Protein AF-Q9VI60-F1 (afdb_monomer_lite)

Sequence (95 aa):
MTINKETGTDPDPGYKPTLRSQDKAALKELLHTRLVECGWHKDIKEMIRNIIMERGVDNINRDQLAAQIVPQARALVPEVVKNEMMLRVHAALDK

Radius of gyration: 22.32 Å; chains: 1; bounding box: 26×27×84 Å

Structure (mmCIF, N/CA/C/O backbone):
data_AF-Q9VI60-F1
#
_entry.id   AF-Q9VI60-F1
#
loop_
_atom_site.group_PDB
_atom_site.id
_atom_site.type_symbol
_atom_site.label_atom_id
_atom_site.label_alt_id
_atom_site.label_comp_id
_atom_site.label_asym_id
_atom_site.label_entity_id
_atom_site.label_seq_id
_atom_site.pdbx_PDB_ins_code
_atom_site.Cartn_x
_atom_site.Cartn_y
_atom_site.Cartn_z
_atom_site.occupancy
_atom_site.B_iso_or_equiv
_atom_site.auth_seq_id
_atom_site.auth_comp_id
_atom_site.auth_asym_id
_atom_site.auth_atom_id
_atom_site.pdbx_PDB_model_num
ATOM 1 N N . MET A 1 1 ? -8.507 -14.777 -63.288 1.00 41.81 1 MET A N 1
ATOM 2 C CA . MET A 1 1 ? -7.206 -14.743 -62.590 1.00 41.81 1 MET A CA 1
ATOM 3 C C . MET A 1 1 ? -7.479 -14.516 -61.118 1.00 41.81 1 MET A C 1
ATOM 5 O O . MET A 1 1 ? -8.431 -13.826 -60.784 1.00 41.81 1 MET A O 1
ATOM 9 N N . THR A 1 2 ? -6.739 -15.244 -60.299 1.00 41.50 2 THR A N 1
ATOM 10 C CA . THR A 1 2 ? -7.038 -15.685 -58.935 1.00 41.50 2 THR A CA 1
ATOM 11 C C . THR A 1 2 ? -7.302 -14.559 -57.934 1.00 41.50 2 THR A C 1
ATOM 13 O O . THR A 1 2 ? -6.602 -13.554 -57.902 1.00 41.50 2 THR A O 1
ATOM 16 N N . ILE A 1 3 ? -8.325 -14.782 -57.110 1.00 47.53 3 ILE A N 1
ATOM 17 C CA . ILE A 1 3 ? -8.724 -13.984 -55.951 1.00 47.53 3 ILE A CA 1
ATOM 18 C C . ILE A 1 3 ? -7.747 -14.316 -54.818 1.00 47.53 3 ILE A C 1
ATOM 20 O O . ILE A 1 3 ? -7.763 -15.436 -54.305 1.00 47.53 3 ILE A O 1
ATOM 24 N N . ASN A 1 4 ? -6.890 -13.373 -54.435 1.00 47.28 4 ASN A N 1
ATOM 25 C CA . ASN A 1 4 ? -6.057 -13.524 -53.246 1.00 47.28 4 ASN A CA 1
ATOM 26 C C . ASN A 1 4 ? -6.891 -13.139 -52.023 1.00 47.28 4 ASN A C 1
ATOM 28 O O . ASN A 1 4 ? -7.230 -11.976 -51.818 1.00 47.28 4 ASN A O 1
ATOM 32 N N . LYS A 1 5 ? -7.262 -14.150 -51.236 1.00 48.69 5 LYS A N 1
ATOM 33 C CA . LYS A 1 5 ? -7.895 -14.000 -49.929 1.00 48.69 5 LYS A CA 1
ATOM 34 C C . LYS A 1 5 ? -6.797 -13.712 -48.909 1.00 48.69 5 LYS A C 1
ATOM 36 O O . LYS A 1 5 ? -6.190 -14.637 -48.377 1.00 48.69 5 LYS A O 1
ATOM 41 N N . GLU A 1 6 ? -6.532 -12.435 -48.666 1.00 50.31 6 GLU A N 1
ATOM 42 C CA . GLU A 1 6 ? -5.699 -11.996 -47.549 1.00 50.31 6 GLU A CA 1
ATOM 43 C C . GLU A 1 6 ? -6.495 -12.196 -46.257 1.00 50.31 6 GLU A C 1
ATOM 45 O O . GLU A 1 6 ? -7.383 -11.422 -45.905 1.00 50.31 6 GLU A O 1
ATOM 50 N N . THR A 1 7 ? -6.232 -13.304 -45.568 1.00 47.91 7 THR A N 1
ATOM 51 C CA . THR A 1 7 ? -6.646 -13.4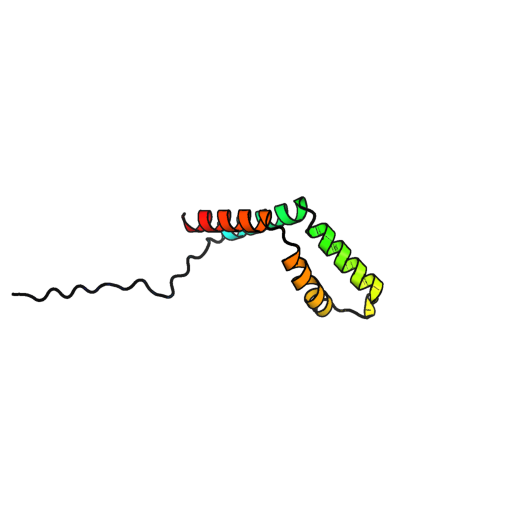80 -44.179 1.00 47.91 7 THR A CA 1
ATOM 52 C C . THR A 1 7 ? -5.773 -12.576 -43.319 1.00 47.91 7 THR A C 1
ATOM 54 O O . THR A 1 7 ? -4.685 -12.970 -42.902 1.00 47.91 7 THR A O 1
ATOM 57 N N . GLY A 1 8 ? -6.240 -11.349 -43.091 1.00 50.38 8 GLY A N 1
ATOM 58 C CA . GLY A 1 8 ? -5.764 -10.522 -41.994 1.00 50.38 8 GLY A CA 1
ATOM 59 C C . GLY A 1 8 ? -6.156 -11.200 -40.688 1.00 50.38 8 GLY A C 1
ATOM 60 O O . GLY A 1 8 ? -7.332 -11.256 -40.342 1.00 50.38 8 GLY A O 1
ATOM 61 N N . THR A 1 9 ? -5.179 -11.783 -40.000 1.00 60.97 9 THR A N 1
ATOM 62 C CA . THR A 1 9 ? -5.321 -12.132 -38.587 1.00 60.97 9 THR A CA 1
ATOM 63 C C . THR A 1 9 ? -5.480 -10.816 -37.837 1.00 60.97 9 THR A C 1
ATOM 65 O O . THR A 1 9 ? -4.495 -10.107 -37.628 1.00 60.97 9 THR A O 1
ATOM 68 N N . ASP A 1 10 ? -6.717 -10.461 -37.491 1.00 59.03 10 ASP A N 1
ATOM 69 C CA . ASP A 1 10 ? -6.976 -9.389 -36.536 1.00 59.03 10 ASP A CA 1
ATOM 70 C C . ASP A 1 10 ? -6.181 -9.677 -35.249 1.00 59.03 10 ASP A C 1
ATOM 72 O O . ASP A 1 10 ? -6.144 -10.829 -34.797 1.00 59.03 10 ASP A O 1
ATOM 76 N N . PRO A 1 11 ? -5.511 -8.674 -34.654 1.00 57.81 11 PRO A N 1
ATOM 77 C CA . PRO A 1 11 ? -4.876 -8.849 -33.359 1.00 57.81 11 PRO A CA 1
ATOM 78 C C . PRO A 1 11 ? -5.948 -9.263 -32.347 1.00 57.81 11 PRO A C 1
ATOM 80 O O . PRO A 1 11 ? -6.967 -8.587 -32.213 1.00 57.81 11 PRO A O 1
ATOM 83 N N . ASP A 1 12 ? -5.718 -10.387 -31.661 1.00 62.28 12 ASP A N 1
ATOM 84 C CA . ASP A 1 12 ? -6.621 -10.911 -30.637 1.00 62.28 12 ASP A CA 1
ATOM 85 C C . ASP A 1 12 ? -6.991 -9.789 -29.646 1.00 62.28 12 ASP A C 1
ATOM 87 O O . ASP A 1 12 ? -6.105 -9.279 -28.946 1.00 62.28 12 ASP A O 1
ATOM 91 N N . PRO A 1 13 ? -8.274 -9.384 -29.557 1.00 62.06 13 PRO A N 1
ATOM 92 C CA . PRO A 1 13 ? -8.704 -8.274 -28.706 1.00 62.06 13 PRO A CA 1
ATOM 93 C C . PRO A 1 13 ? -8.509 -8.553 -27.202 1.00 62.06 13 PRO A C 1
ATOM 95 O O . PRO A 1 13 ? -8.766 -7.677 -26.375 1.00 62.06 13 PRO A O 1
ATOM 98 N N . GLY A 1 14 ? -8.055 -9.759 -26.835 1.00 65.94 14 GLY A N 1
ATOM 99 C CA . GLY A 1 14 ? -7.778 -10.196 -25.471 1.00 65.94 14 GLY A CA 1
ATOM 100 C C . GLY A 1 14 ? -6.308 -10.168 -25.040 1.00 65.94 14 GLY A C 1
ATOM 101 O O . GLY A 1 14 ? -6.047 -10.415 -23.857 1.00 65.94 14 GLY A O 1
ATOM 102 N N . TYR A 1 15 ? -5.342 -9.864 -25.921 1.00 67.56 15 TYR A N 1
ATOM 103 C CA . TYR A 1 15 ? -3.929 -9.916 -25.533 1.00 67.56 15 TYR A CA 1
ATOM 104 C C . TYR A 1 15 ? -3.574 -8.785 -24.561 1.00 67.56 15 TYR A C 1
ATOM 106 O O . TYR A 1 15 ? -3.350 -7.634 -24.939 1.00 67.56 15 TYR A O 1
ATOM 114 N N . LYS A 1 16 ? -3.502 -9.130 -23.272 1.00 73.31 16 LYS A N 1
ATOM 115 C CA . LYS A 1 16 ? -3.040 -8.238 -22.211 1.00 73.31 16 LYS A CA 1
ATOM 116 C C . LYS A 1 16 ? -1.599 -8.604 -21.853 1.00 73.31 16 LYS A C 1
ATOM 118 O O . LYS A 1 16 ? -1.397 -9.667 -21.262 1.00 73.31 16 LYS A O 1
ATOM 123 N N . PRO A 1 17 ? -0.608 -7.746 -22.155 1.00 75.44 17 PRO A N 1
ATOM 124 C CA . PRO A 1 17 ? 0.780 -7.986 -21.788 1.00 75.44 17 PRO A CA 1
ATOM 125 C C . PRO A 1 17 ? 0.898 -8.311 -20.295 1.00 75.44 17 PRO A C 1
ATOM 127 O O . PRO A 1 17 ? 0.468 -7.537 -19.433 1.00 75.44 17 PRO A O 1
ATOM 130 N N . THR A 1 18 ? 1.445 -9.483 -19.976 1.00 85.00 18 THR A N 1
ATOM 131 C CA . THR A 1 18 ? 1.639 -9.919 -18.592 1.00 85.00 18 THR A CA 1
ATOM 132 C C . THR A 1 18 ? 3.087 -9.737 -18.182 1.00 85.00 18 THR A C 1
ATOM 134 O O . THR A 1 18 ? 3.991 -10.241 -18.840 1.00 85.00 18 THR A O 1
ATOM 137 N N . LEU A 1 19 ? 3.312 -9.100 -17.035 1.00 88.94 19 LEU A N 1
ATOM 138 C CA . LEU A 1 19 ? 4.643 -9.024 -16.437 1.00 88.94 19 LEU A CA 1
ATOM 139 C C . LEU A 1 19 ? 5.176 -10.428 -16.104 1.00 88.94 19 LEU A C 1
ATOM 141 O O . LEU A 1 19 ? 4.448 -11.253 -15.531 1.00 88.94 19 LEU A O 1
ATOM 145 N N . ARG A 1 20 ? 6.464 -10.667 -16.375 1.00 90.25 20 ARG A N 1
ATOM 146 C CA . ARG A 1 20 ? 7.183 -11.851 -15.882 1.00 90.25 20 ARG A CA 1
ATOM 147 C C . ARG A 1 20 ? 7.193 -11.856 -14.353 1.00 90.25 20 ARG A C 1
ATOM 149 O O . ARG A 1 20 ? 7.219 -10.803 -13.715 1.00 90.25 20 ARG A O 1
ATOM 156 N N . SER A 1 21 ? 7.216 -13.041 -13.746 1.00 90.06 21 SER A N 1
ATOM 157 C CA . SER A 1 21 ? 7.189 -13.187 -12.282 1.00 90.06 21 SER A CA 1
ATOM 158 C C . SER A 1 21 ? 8.331 -12.443 -11.581 1.00 90.06 21 SER A C 1
ATOM 160 O O . SER A 1 21 ? 8.104 -11.824 -10.543 1.00 90.06 21 SER A O 1
ATOM 162 N N . GLN A 1 22 ? 9.532 -12.439 -12.170 1.00 91.69 22 GLN A N 1
ATOM 163 C CA . GLN A 1 22 ? 10.686 -11.715 -11.628 1.00 91.69 22 GLN A CA 1
ATOM 164 C C . GLN A 1 22 ? 10.471 -10.195 -11.638 1.00 91.69 22 GLN A C 1
ATOM 166 O O . GLN A 1 22 ? 10.747 -9.534 -10.639 1.00 91.69 22 GLN A O 1
ATOM 171 N N . ASP A 1 23 ? 9.925 -9.644 -12.726 1.00 94.12 23 ASP A N 1
ATOM 172 C CA . ASP A 1 23 ? 9.636 -8.210 -12.819 1.00 94.12 23 ASP A CA 1
ATOM 173 C C . ASP A 1 23 ? 8.541 -7.805 -11.821 1.00 94.12 23 ASP A C 1
ATOM 175 O O . ASP A 1 23 ? 8.666 -6.786 -11.148 1.00 94.12 23 ASP A O 1
ATOM 179 N N . LYS A 1 24 ? 7.504 -8.639 -11.640 1.00 94.44 24 LYS A N 1
ATOM 180 C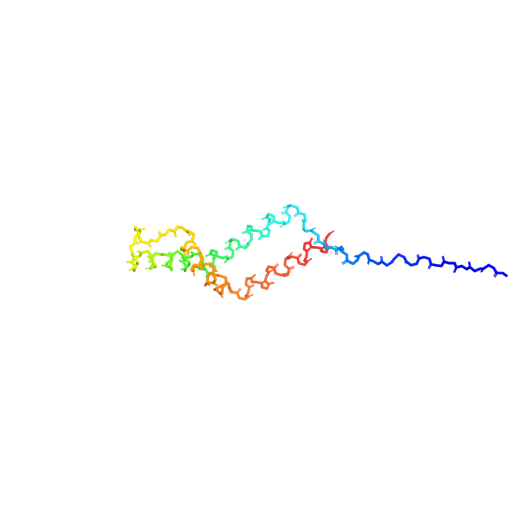 CA . LYS A 1 24 ? 6.468 -8.409 -10.615 1.00 94.44 24 LYS A CA 1
ATOM 181 C C . LYS A 1 24 ? 7.058 -8.342 -9.205 1.00 94.44 24 LYS A C 1
ATOM 183 O O . LYS A 1 24 ? 6.671 -7.465 -8.434 1.00 94.44 24 LYS A O 1
ATOM 188 N N . ALA A 1 25 ? 7.970 -9.254 -8.864 1.00 95.94 25 ALA A N 1
ATOM 189 C CA . ALA A 1 25 ? 8.624 -9.266 -7.558 1.00 95.94 25 ALA A CA 1
ATOM 190 C C . ALA A 1 25 ? 9.478 -8.005 -7.354 1.00 95.94 25 ALA A C 1
ATOM 192 O O . ALA A 1 25 ? 9.311 -7.314 -6.352 1.00 95.94 25 ALA A O 1
ATOM 193 N N . ALA A 1 26 ? 10.308 -7.647 -8.338 1.00 96.12 26 ALA A N 1
ATOM 194 C CA . ALA A 1 26 ? 11.140 -6.446 -8.279 1.00 96.12 26 ALA A CA 1
ATOM 195 C C . ALA A 1 26 ? 10.311 -5.154 -8.153 1.00 96.12 26 ALA A C 1
ATOM 197 O O . ALA A 1 26 ? 10.653 -4.274 -7.366 1.00 96.12 26 ALA A O 1
ATOM 198 N N . LEU A 1 27 ? 9.194 -5.049 -8.882 1.00 97.31 27 LEU A N 1
ATOM 199 C CA . LEU A 1 27 ? 8.276 -3.909 -8.789 1.00 97.31 27 LEU A CA 1
ATOM 200 C C . LEU A 1 27 ? 7.611 -3.814 -7.411 1.00 97.31 27 LEU A C 1
ATOM 202 O O . LEU A 1 27 ? 7.461 -2.716 -6.878 1.00 97.31 27 LEU A O 1
ATOM 206 N N . LYS A 1 28 ? 7.228 -4.951 -6.818 1.00 97.38 28 LYS A N 1
ATOM 207 C CA . LYS A 1 28 ? 6.629 -4.983 -5.478 1.00 97.38 28 LYS A CA 1
ATOM 208 C C . LYS A 1 28 ? 7.619 -4.523 -4.407 1.00 97.38 28 LYS A C 1
ATOM 210 O O . LYS A 1 28 ? 7.242 -3.712 -3.564 1.00 97.38 28 LYS A O 1
ATOM 215 N N . GLU A 1 29 ? 8.861 -4.998 -4.468 1.00 98.12 29 GLU A N 1
ATOM 216 C CA . GLU A 1 29 ? 9.924 -4.565 -3.553 1.00 98.12 29 GLU A CA 1
ATOM 217 C C . GLU A 1 29 ? 10.216 -3.071 -3.716 1.00 98.12 29 GLU A C 1
ATOM 219 O O . GLU A 1 29 ? 10.233 -2.338 -2.730 1.00 98.12 29 GLU A O 1
ATOM 224 N N . LEU A 1 30 ? 10.335 -2.584 -4.958 1.00 98.12 30 LEU A N 1
ATOM 225 C CA . LEU A 1 30 ? 10.530 -1.159 -5.231 1.00 98.12 30 LEU A CA 1
ATOM 226 C C . LEU A 1 30 ? 9.394 -0.308 -4.650 1.00 98.12 30 LEU A C 1
ATOM 228 O O . LEU A 1 30 ? 9.653 0.696 -3.985 1.00 98.12 30 LEU A O 1
ATOM 232 N N . LEU A 1 31 ? 8.140 -0.704 -4.887 1.00 98.31 31 LEU A N 1
ATOM 233 C CA . LEU A 1 31 ? 6.980 0.001 -4.349 1.00 98.31 31 LEU A CA 1
ATOM 234 C C . LEU A 1 31 ? 7.024 0.033 -2.820 1.00 98.31 31 LEU A C 1
ATOM 236 O O . LEU A 1 31 ? 6.812 1.090 -2.231 1.00 98.31 31 LEU A O 1
ATOM 240 N N . HIS A 1 32 ? 7.326 -1.097 -2.177 1.00 98.19 32 HIS A N 1
ATOM 241 C CA . HIS A 1 32 ? 7.447 -1.164 -0.725 1.00 98.19 32 HIS A CA 1
ATOM 242 C C . HIS A 1 32 ? 8.529 -0.209 -0.202 1.00 98.19 32 HIS A C 1
ATOM 244 O O . HIS A 1 32 ? 8.246 0.590 0.690 1.00 98.19 32 HIS A O 1
ATOM 250 N N . THR A 1 33 ? 9.725 -0.214 -0.800 1.00 98.50 33 THR A N 1
ATOM 251 C CA . THR A 1 33 ? 10.813 0.706 -0.438 1.00 98.50 33 THR A CA 1
ATOM 252 C C . THR A 1 33 ? 10.378 2.163 -0.549 1.00 98.50 33 THR A C 1
ATOM 254 O O . THR A 1 33 ? 10.520 2.912 0.415 1.00 98.50 33 THR A O 1
ATOM 257 N N . ARG A 1 34 ? 9.762 2.562 -1.668 1.00 98.31 34 ARG A N 1
ATOM 258 C CA . ARG A 1 34 ? 9.308 3.948 -1.864 1.00 98.31 34 ARG A CA 1
ATOM 259 C C . ARG A 1 34 ? 8.240 4.373 -0.866 1.00 98.31 34 ARG A C 1
ATOM 261 O O . ARG A 1 34 ? 8.293 5.496 -0.378 1.00 98.31 34 ARG A O 1
ATOM 268 N N . LEU A 1 35 ? 7.302 3.485 -0.537 1.00 98.56 35 LEU A N 1
ATOM 269 C CA . LEU A 1 35 ? 6.261 3.751 0.459 1.00 98.56 35 LEU A CA 1
ATOM 270 C C . LEU A 1 35 ? 6.812 3.848 1.892 1.00 98.56 35 LEU A C 1
ATOM 272 O O . LEU A 1 35 ? 6.225 4.524 2.737 1.00 98.56 35 LEU A O 1
ATOM 276 N N . VAL A 1 36 ? 7.931 3.190 2.195 1.00 98.44 36 VAL A N 1
ATOM 277 C CA . VAL A 1 36 ? 8.629 3.368 3.476 1.00 98.44 36 VAL A CA 1
ATOM 278 C C . VAL A 1 36 ? 9.407 4.684 3.488 1.00 98.44 36 VAL A C 1
ATOM 280 O O . VAL A 1 36 ? 9.265 5.458 4.432 1.00 98.44 36 VAL A O 1
ATOM 283 N N . GLU A 1 37 ? 10.184 4.961 2.440 1.00 98.12 37 GLU A N 1
ATOM 284 C CA . GLU A 1 37 ? 11.033 6.155 2.332 1.00 98.12 37 GLU A CA 1
ATOM 285 C C . GLU A 1 37 ? 10.232 7.460 2.338 1.00 98.12 37 GLU A C 1
ATOM 287 O O . GLU A 1 37 ? 10.640 8.425 2.981 1.00 98.12 37 GLU A O 1
ATOM 292 N N . CYS A 1 38 ? 9.077 7.500 1.665 1.00 97.62 38 CYS A N 1
ATOM 293 C CA . CYS A 1 38 ? 8.241 8.701 1.627 1.00 97.62 38 CYS A CA 1
ATOM 294 C C . CYS A 1 38 ? 7.401 8.916 2.896 1.00 97.62 38 CYS A C 1
ATOM 296 O O . CYS A 1 38 ? 6.640 9.876 2.961 1.00 97.62 38 CYS A O 1
ATOM 298 N N . GLY A 1 39 ? 7.508 8.031 3.893 1.00 98.06 39 GLY A N 1
ATOM 299 C CA . GLY A 1 39 ? 6.773 8.134 5.154 1.00 98.06 39 GLY A CA 1
ATOM 300 C C . GLY A 1 39 ? 5.370 7.526 5.133 1.00 98.06 39 GLY A C 1
ATOM 301 O O . GLY A 1 39 ? 4.813 7.306 6.206 1.00 98.06 39 GLY A O 1
ATOM 302 N N . TRP A 1 40 ? 4.839 7.129 3.970 1.00 98.19 40 TRP A N 1
ATOM 303 C CA . TRP A 1 40 ? 3.487 6.567 3.850 1.00 98.19 40 TRP A CA 1
ATOM 304 C C . TRP A 1 40 ? 3.234 5.430 4.845 1.00 98.19 40 TRP A C 1
ATOM 306 O O . TRP A 1 40 ? 2.236 5.428 5.559 1.00 98.19 40 TRP A O 1
ATOM 316 N N . HIS A 1 41 ? 4.167 4.482 4.977 1.00 97.69 41 HIS A N 1
ATOM 317 C CA . HIS A 1 41 ? 3.997 3.359 5.905 1.00 97.69 41 HIS A CA 1
ATOM 318 C C . HIS A 1 41 ? 3.893 3.801 7.377 1.00 97.69 41 HIS A C 1
ATOM 320 O O . HIS A 1 41 ? 3.168 3.183 8.162 1.00 97.69 41 HIS A O 1
ATOM 326 N N . LYS A 1 42 ? 4.602 4.869 7.760 1.00 98.12 42 LYS A N 1
ATOM 327 C CA . LYS A 1 42 ? 4.507 5.461 9.099 1.00 98.12 42 LYS A CA 1
ATOM 328 C C . LYS A 1 42 ? 3.132 6.102 9.296 1.00 98.12 42 LYS A C 1
ATOM 330 O O . LYS A 1 42 ? 2.495 5.815 10.309 1.00 98.12 42 LYS A O 1
ATOM 335 N N . ASP A 1 43 ? 2.663 6.870 8.319 1.00 97.81 43 ASP A N 1
ATOM 336 C CA . ASP A 1 43 ? 1.373 7.565 8.383 1.00 97.81 43 ASP A CA 1
ATOM 337 C C . ASP A 1 43 ? 0.210 6.570 8.503 1.00 97.81 43 ASP A C 1
ATOM 339 O O . ASP A 1 43 ? -0.678 6.737 9.339 1.00 97.81 43 ASP A O 1
ATOM 343 N N . ILE A 1 44 ? 0.249 5.456 7.759 1.00 97.94 44 ILE A N 1
ATOM 344 C CA . ILE A 1 44 ? -0.778 4.407 7.873 1.00 97.94 44 ILE A CA 1
ATOM 345 C C . ILE A 1 44 ? -0.754 3.741 9.252 1.00 97.94 44 ILE A C 1
ATOM 347 O O . ILE A 1 44 ? -1.813 3.479 9.825 1.00 97.94 44 ILE A O 1
ATOM 351 N N . LYS A 1 45 ? 0.430 3.485 9.824 1.00 97.69 45 LYS A N 1
ATOM 352 C CA . LYS A 1 45 ? 0.542 2.944 11.190 1.00 97.69 45 LYS A CA 1
ATOM 353 C C . LYS A 1 45 ? -0.031 3.896 12.234 1.00 97.69 45 LYS A C 1
ATOM 355 O O . LYS A 1 45 ? -0.661 3.439 13.185 1.00 97.69 45 LYS A O 1
ATOM 360 N N . GLU A 1 46 ? 0.206 5.193 12.081 1.00 98.00 46 GLU A N 1
ATOM 361 C CA . GLU A 1 46 ? -0.342 6.214 12.971 1.00 98.00 46 GLU A CA 1
ATOM 362 C C . GLU A 1 46 ? -1.865 6.295 12.858 1.00 98.00 46 GLU A C 1
ATOM 364 O O . GLU A 1 46 ? -2.555 6.223 13.872 1.00 98.00 46 GLU A O 1
ATOM 369 N N . MET A 1 47 ? -2.393 6.286 11.635 1.00 96.94 47 MET A N 1
ATOM 370 C CA . MET A 1 47 ? -3.831 6.261 11.378 1.00 96.94 47 MET A CA 1
ATOM 371 C C . MET A 1 47 ? -4.511 5.026 11.989 1.00 96.94 47 MET A C 1
ATOM 373 O O . MET A 1 47 ? -5.546 5.149 12.639 1.00 96.94 47 MET A O 1
ATOM 377 N N . ILE A 1 48 ? -3.909 3.839 11.851 1.00 97.00 48 ILE A N 1
ATOM 378 C CA . ILE A 1 48 ? -4.404 2.611 12.495 1.00 97.00 48 ILE A CA 1
ATOM 379 C C . ILE A 1 48 ? -4.428 2.764 14.019 1.00 97.00 48 ILE A C 1
ATOM 381 O O . ILE A 1 48 ? -5.421 2.412 14.656 1.00 97.00 48 ILE A O 1
ATOM 385 N N . ARG A 1 49 ? -3.348 3.291 14.610 1.00 96.88 49 ARG A N 1
ATOM 386 C CA . ARG A 1 49 ? -3.255 3.486 16.060 1.00 96.88 49 ARG A CA 1
ATOM 387 C C . ARG A 1 49 ? -4.345 4.430 16.561 1.00 96.88 49 ARG A C 1
ATOM 389 O O . ARG A 1 49 ? -4.997 4.097 17.544 1.00 96.88 49 ARG A O 1
ATOM 396 N N . ASN A 1 50 ? -4.579 5.539 15.864 1.00 96.56 50 ASN A N 1
ATOM 397 C CA . ASN A 1 50 ? -5.600 6.517 16.240 1.00 96.56 50 ASN A CA 1
ATOM 398 C C . ASN A 1 50 ? -7.002 5.896 16.212 1.00 96.56 50 ASN A C 1
ATOM 400 O O . ASN A 1 50 ? -7.732 6.014 17.190 1.00 96.56 50 ASN A O 1
ATOM 404 N N . ILE A 1 51 ? -7.342 5.126 15.171 1.00 95.69 51 ILE A N 1
ATOM 405 C CA . ILE A 1 51 ? -8.643 4.438 15.095 1.00 95.69 51 ILE A CA 1
ATOM 406 C C . ILE A 1 51 ? -8.830 3.454 16.257 1.00 95.69 51 ILE A C 1
ATOM 408 O O . ILE A 1 51 ? -9.907 3.397 16.852 1.00 95.69 51 ILE A O 1
ATOM 412 N N . ILE A 1 52 ? -7.796 2.672 16.585 1.00 96.06 52 ILE A N 1
ATOM 413 C CA . ILE A 1 52 ? -7.858 1.712 17.697 1.00 96.06 52 ILE A CA 1
ATOM 414 C C . ILE A 1 52 ? -7.981 2.444 19.039 1.00 96.06 52 ILE A C 1
ATOM 416 O O . ILE A 1 52 ? -8.732 1.995 19.900 1.00 96.06 52 ILE A O 1
ATOM 420 N N . MET A 1 53 ? -7.286 3.570 19.221 1.00 95.94 53 MET A N 1
ATOM 421 C CA . MET A 1 53 ? -7.390 4.387 20.434 1.00 95.94 53 MET A CA 1
ATOM 422 C C . MET A 1 53 ? -8.775 5.023 20.593 1.00 95.94 53 MET A C 1
ATOM 424 O O . MET A 1 53 ? -9.297 5.054 21.702 1.00 95.94 53 MET A O 1
ATOM 428 N N . GLU A 1 54 ? -9.380 5.499 19.505 1.00 95.75 54 GLU A N 1
ATOM 429 C CA . GLU A 1 54 ? -10.698 6.142 19.527 1.00 95.75 54 GLU A CA 1
ATOM 430 C C . GLU A 1 54 ? -11.837 5.148 19.770 1.00 95.75 54 GLU A C 1
ATOM 432 O O . GLU A 1 54 ? -12.776 5.448 20.506 1.00 95.75 54 GLU A O 1
ATOM 437 N N . ARG A 1 55 ? -11.783 3.964 19.148 1.00 93.25 55 ARG A N 1
ATOM 438 C CA . ARG A 1 55 ? -12.863 2.969 19.255 1.00 93.25 55 ARG A CA 1
ATOM 439 C C . ARG A 1 55 ? -12.658 1.971 20.387 1.00 93.25 55 ARG A C 1
ATOM 441 O O . ARG A 1 55 ? -13.638 1.423 20.881 1.00 93.25 55 ARG A O 1
ATOM 448 N N . GLY A 1 56 ? -11.417 1.727 20.794 1.00 93.44 56 GLY A N 1
ATOM 449 C CA . GLY A 1 56 ? -11.038 0.603 21.645 1.00 93.44 56 GLY A CA 1
ATOM 450 C C . GLY A 1 56 ? -10.803 -0.673 20.831 1.00 93.44 56 GLY A C 1
ATOM 451 O O . GLY A 1 56 ? -11.507 -0.954 19.858 1.00 93.44 56 GLY A O 1
ATOM 452 N N . VAL A 1 57 ? -9.804 -1.459 21.243 1.00 92.94 57 VAL A N 1
ATOM 453 C CA . VAL A 1 57 ? -9.368 -2.672 20.527 1.00 92.94 57 VAL A CA 1
ATOM 454 C C . VAL A 1 57 ? -10.463 -3.740 20.437 1.00 92.94 57 VAL A C 1
ATOM 456 O O . VAL A 1 57 ? -10.548 -4.432 19.429 1.00 92.94 57 VAL A O 1
ATOM 459 N N . ASP A 1 58 ? -11.347 -3.819 21.434 1.00 95.06 58 ASP A N 1
ATOM 460 C CA . ASP A 1 58 ? -12.431 -4.808 21.482 1.00 95.06 58 ASP A CA 1
ATOM 461 C C . ASP A 1 58 ? -13.609 -4.461 20.554 1.00 95.06 58 ASP A C 1
ATOM 463 O O . ASP A 1 58 ? -14.436 -5.317 20.244 1.00 95.06 58 ASP A O 1
ATOM 467 N N . ASN A 1 59 ? -13.683 -3.214 20.073 1.00 95.62 59 ASN A N 1
ATOM 468 C CA . ASN A 1 59 ? -14.808 -2.707 19.281 1.00 95.62 59 ASN A CA 1
ATOM 469 C C . ASN A 1 59 ? -14.533 -2.668 17.771 1.00 95.62 59 ASN A C 1
ATOM 471 O O . ASN A 1 59 ? -15.384 -2.210 17.002 1.00 95.62 59 ASN A O 1
ATOM 475 N N . ILE A 1 60 ? -13.350 -3.098 17.323 1.00 95.56 60 ILE A N 1
ATOM 476 C CA . ILE A 1 60 ? -12.997 -3.109 15.904 1.00 95.56 60 ILE A CA 1
ATOM 477 C C . ILE A 1 60 ? -12.242 -4.378 15.525 1.00 95.56 60 ILE A C 1
ATOM 479 O O . ILE A 1 60 ? -11.225 -4.728 16.116 1.00 95.56 60 ILE A O 1
ATOM 483 N N . ASN A 1 61 ? -12.723 -5.061 14.488 1.00 95.75 61 ASN A N 1
ATOM 484 C CA . ASN A 1 61 ? -12.013 -6.204 13.927 1.00 95.75 61 ASN A CA 1
ATOM 485 C C . ASN A 1 61 ? -11.124 -5.797 12.739 1.00 95.75 61 ASN A C 1
ATOM 487 O O . ASN A 1 61 ? -11.208 -4.691 12.200 1.00 95.75 61 ASN A O 1
ATOM 491 N N . ARG A 1 62 ? -10.260 -6.724 12.310 1.00 95.38 62 ARG A N 1
ATOM 492 C CA . ARG A 1 62 ? -9.298 -6.493 11.223 1.00 95.38 62 ARG A CA 1
ATOM 493 C C . ARG A 1 62 ? -9.972 -6.059 9.919 1.00 95.38 62 ARG A C 1
ATOM 495 O O . ARG A 1 62 ? -9.448 -5.184 9.238 1.00 95.38 62 ARG A O 1
ATOM 502 N N . ASP A 1 63 ? -11.099 -6.667 9.565 1.00 96.94 63 ASP A N 1
ATOM 503 C CA . ASP A 1 63 ? -11.747 -6.423 8.275 1.00 96.94 63 ASP A CA 1
ATOM 504 C C . ASP A 1 63 ? -12.449 -5.056 8.258 1.00 96.94 63 ASP A C 1
ATOM 506 O O . ASP A 1 63 ? -12.352 -4.328 7.272 1.00 96.94 63 ASP A O 1
ATOM 510 N N . GLN A 1 64 ? -13.054 -4.646 9.377 1.00 95.81 64 GLN A N 1
ATOM 511 C CA . GLN A 1 64 ? -13.580 -3.291 9.575 1.00 95.81 64 GLN A CA 1
ATOM 512 C C . GLN A 1 64 ? -12.463 -2.243 9.540 1.00 95.81 64 GLN A C 1
ATOM 514 O O . GLN A 1 64 ? -12.592 -1.225 8.857 1.00 95.81 64 GLN A O 1
ATOM 519 N N . LEU A 1 65 ? -11.346 -2.507 10.228 1.00 96.06 65 LEU A N 1
ATOM 520 C CA . LEU A 1 65 ? -10.179 -1.628 10.207 1.00 96.06 65 LEU A CA 1
ATOM 521 C C . LEU A 1 65 ? -9.627 -1.485 8.784 1.00 96.06 65 LEU A C 1
ATOM 523 O O . LEU A 1 65 ? -9.372 -0.372 8.333 1.00 96.06 65 LEU A O 1
ATOM 527 N N . ALA A 1 66 ? -9.492 -2.589 8.047 1.00 96.31 66 ALA A N 1
ATOM 528 C CA . ALA A 1 66 ? -9.041 -2.571 6.661 1.00 96.31 66 ALA A CA 1
ATOM 529 C C . ALA A 1 66 ? -10.012 -1.799 5.754 1.00 96.31 66 ALA A C 1
ATOM 531 O O . ALA A 1 66 ? -9.568 -0.966 4.966 1.00 96.31 66 ALA A O 1
ATOM 532 N N . ALA A 1 67 ? -11.324 -2.015 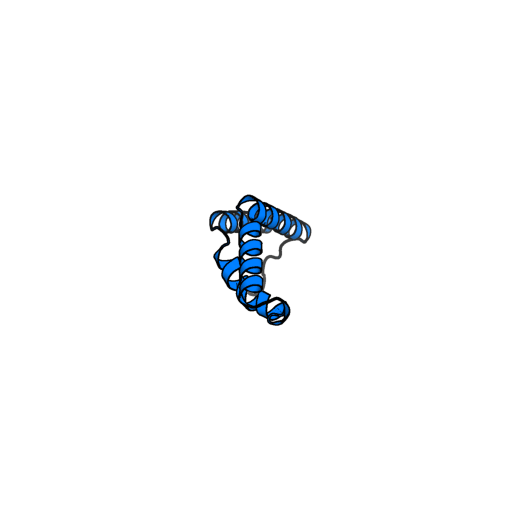5.894 1.00 96.81 67 ALA A N 1
ATOM 533 C CA . ALA A 1 67 ? -12.339 -1.304 5.119 1.00 96.81 67 ALA A CA 1
ATOM 534 C C . ALA A 1 67 ? -12.262 0.221 5.312 1.00 96.81 67 ALA A C 1
ATOM 536 O O . ALA A 1 67 ? -12.489 0.972 4.365 1.00 96.81 67 ALA A O 1
ATOM 537 N N . GLN A 1 68 ? -11.887 0.678 6.509 1.00 94.69 68 GLN A N 1
ATOM 538 C CA . GLN A 1 68 ? -11.715 2.099 6.809 1.00 94.69 68 GLN A CA 1
ATOM 539 C C . GLN A 1 68 ? -10.350 2.650 6.361 1.00 94.69 68 GLN A C 1
ATOM 541 O O . GLN A 1 68 ? -10.270 3.765 5.839 1.00 94.69 68 GLN A O 1
ATOM 546 N N . ILE A 1 69 ? -9.272 1.889 6.569 1.00 97.12 69 ILE A N 1
ATOM 547 C CA . ILE A 1 69 ? -7.892 2.334 6.329 1.00 97.12 69 ILE A CA 1
ATOM 548 C C . ILE A 1 69 ? -7.514 2.269 4.852 1.00 97.12 69 ILE A C 1
ATOM 550 O O . ILE A 1 69 ? -6.874 3.188 4.351 1.00 97.12 69 ILE A O 1
ATOM 554 N N . VAL A 1 70 ? -7.887 1.207 4.133 1.00 97.50 70 VAL A N 1
ATOM 555 C CA . VAL A 1 70 ? -7.407 0.958 2.763 1.00 97.50 70 VAL A CA 1
ATOM 556 C C . VAL A 1 70 ? -7.753 2.093 1.787 1.00 97.50 70 VAL A C 1
ATOM 558 O O . VAL A 1 70 ? -6.861 2.490 1.035 1.00 97.50 70 VAL A O 1
ATOM 561 N N . PRO A 1 71 ? -8.974 2.665 1.769 1.00 98.12 71 PRO A N 1
ATOM 562 C CA . PRO A 1 71 ? -9.285 3.787 0.882 1.00 98.12 71 PRO A CA 1
ATOM 563 C C . PRO A 1 71 ? -8.409 5.016 1.150 1.00 98.12 71 PRO A C 1
ATOM 565 O O . PRO A 1 71 ? -7.867 5.602 0.214 1.00 98.12 71 PRO A O 1
ATOM 568 N N . GLN A 1 72 ? -8.209 5.357 2.425 1.00 97.00 72 GLN A N 1
ATOM 569 C CA . GLN A 1 72 ? -7.366 6.480 2.843 1.00 97.00 72 GLN A CA 1
ATOM 570 C C . GLN A 1 72 ? -5.901 6.216 2.492 1.00 97.00 72 GLN A C 1
ATOM 572 O O . GLN A 1 72 ? -5.234 7.052 1.890 1.00 97.00 72 GLN A O 1
ATOM 577 N N . ALA A 1 73 ? -5.427 5.002 2.765 1.00 97.88 73 ALA A N 1
ATOM 578 C CA . ALA A 1 73 ? -4.076 4.583 2.447 1.00 97.88 73 ALA A CA 1
ATOM 579 C C . ALA A 1 73 ? -3.793 4.672 0.940 1.00 97.88 73 ALA A C 1
ATOM 581 O O . ALA A 1 73 ? -2.748 5.174 0.535 1.00 97.88 73 ALA A O 1
ATOM 582 N N . ARG A 1 74 ? -4.743 4.266 0.090 1.00 97.62 74 ARG A N 1
ATOM 583 C CA . ARG A 1 74 ? -4.626 4.408 -1.371 1.00 97.62 74 ARG A CA 1
ATOM 584 C C . ARG A 1 74 ? -4.575 5.869 -1.815 1.00 97.62 74 ARG A C 1
ATOM 586 O O . ARG A 1 74 ? -3.815 6.183 -2.728 1.00 97.62 74 ARG A O 1
ATOM 593 N N . ALA A 1 75 ? -5.361 6.742 -1.188 1.00 97.50 75 ALA A N 1
ATOM 594 C CA . ALA A 1 75 ? -5.370 8.170 -1.497 1.00 97.50 75 ALA A CA 1
ATOM 595 C C . ALA A 1 75 ? -4.052 8.865 -1.112 1.00 97.50 75 ALA A C 1
ATOM 597 O O . ALA A 1 75 ? -3.612 9.765 -1.822 1.00 97.50 75 ALA A O 1
ATOM 598 N N . LEU A 1 76 ? -3.398 8.408 -0.040 1.00 97.69 76 LEU A N 1
ATOM 599 C CA . LEU A 1 76 ? -2.136 8.966 0.455 1.00 97.69 76 LEU A CA 1
ATOM 600 C C . LEU A 1 76 ? -0.899 8.567 -0.359 1.00 97.69 76 LEU A C 1
ATOM 602 O O . LEU A 1 76 ? 0.185 9.074 -0.087 1.00 97.69 76 LEU A O 1
ATOM 606 N N . VAL A 1 77 ? -1.013 7.667 -1.342 1.00 98.19 77 VAL A N 1
ATOM 607 C CA . VAL A 1 77 ? 0.141 7.304 -2.179 1.00 98.19 77 VAL A CA 1
ATOM 608 C C . VAL A 1 77 ? 0.576 8.527 -3.001 1.00 98.19 77 VAL A C 1
ATOM 610 O O . VAL A 1 77 ? -0.214 8.999 -3.829 1.00 98.19 77 VAL A O 1
ATOM 613 N N . PRO A 1 78 ? 1.820 9.022 -2.840 1.00 98.31 78 PRO A N 1
ATOM 614 C CA . PRO A 1 78 ? 2.280 10.203 -3.559 1.00 98.31 78 PRO A CA 1
ATOM 615 C C . PRO A 1 78 ? 2.318 9.982 -5.072 1.00 98.31 78 PRO A C 1
ATOM 617 O O . PRO A 1 78 ? 2.705 8.912 -5.548 1.00 98.31 78 PRO A O 1
ATOM 620 N N . GLU A 1 79 ? 1.984 11.019 -5.840 1.00 98.12 79 GLU A N 1
ATOM 621 C CA . GLU A 1 79 ? 1.930 10.931 -7.305 1.00 98.12 79 GLU A CA 1
ATOM 622 C C . GLU A 1 79 ? 3.293 10.605 -7.926 1.00 98.12 79 GLU A C 1
ATOM 624 O O . GLU A 1 79 ? 3.377 9.848 -8.886 1.00 98.12 79 GLU A O 1
ATOM 629 N N . VAL A 1 80 ? 4.381 11.078 -7.311 1.00 97.88 80 VAL A N 1
ATOM 630 C CA . VAL A 1 80 ? 5.750 10.723 -7.712 1.00 97.88 80 VAL A CA 1
ATOM 631 C C . VAL A 1 80 ? 5.999 9.210 -7.660 1.00 97.88 80 VAL A C 1
ATOM 633 O O . VAL A 1 80 ? 6.603 8.661 -8.578 1.00 97.88 80 VAL A O 1
ATOM 636 N N . VAL A 1 81 ? 5.472 8.516 -6.643 1.00 98.25 81 VAL A N 1
ATOM 637 C CA . VAL A 1 81 ? 5.614 7.058 -6.505 1.00 98.25 81 VAL A CA 1
ATOM 638 C C . VAL A 1 81 ? 4.771 6.341 -7.557 1.00 98.25 81 VAL A C 1
ATOM 640 O O . VAL A 1 81 ? 5.246 5.386 -8.170 1.00 98.25 81 VAL A O 1
ATOM 643 N N . LYS A 1 82 ? 3.539 6.809 -7.811 1.00 97.94 82 LYS A N 1
ATOM 644 C CA . LYS A 1 82 ? 2.682 6.242 -8.867 1.00 97.94 82 LYS A CA 1
ATOM 645 C C . LYS A 1 82 ? 3.328 6.390 -10.240 1.00 97.94 82 LYS A C 1
ATOM 647 O 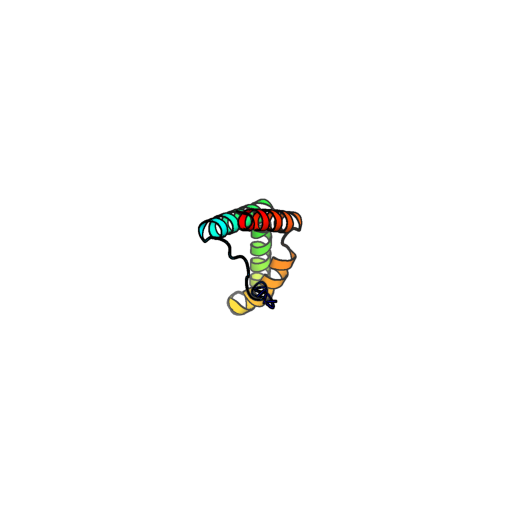O . LYS A 1 82 ? 3.404 5.410 -10.974 1.00 97.94 82 LYS A O 1
ATOM 652 N N . ASN A 1 83 ? 3.844 7.575 -10.552 1.00 98.25 83 ASN A N 1
ATOM 653 C CA . ASN A 1 83 ? 4.501 7.862 -11.823 1.00 98.25 83 ASN A CA 1
ATOM 654 C C . ASN A 1 83 ? 5.769 7.026 -12.013 1.00 98.25 83 ASN A C 1
ATOM 656 O O . ASN A 1 83 ? 5.932 6.426 -13.075 1.00 98.25 83 ASN A O 1
ATOM 660 N N . GLU A 1 84 ? 6.627 6.910 -10.988 1.00 98.06 84 GLU A N 1
ATOM 661 C CA . GLU A 1 84 ? 7.775 5.994 -11.045 1.00 98.06 84 GLU A CA 1
ATOM 662 C C . GLU A 1 84 ? 7.294 4.568 -11.338 1.00 98.06 84 GLU A C 1
ATOM 664 O O . GLU A 1 84 ? 7.802 3.924 -12.253 1.00 98.06 84 GLU A O 1
ATOM 669 N N . MET A 1 85 ? 6.275 4.085 -10.624 1.00 97.81 85 MET A N 1
ATOM 670 C CA . MET A 1 85 ? 5.776 2.724 -10.810 1.00 97.81 85 MET A CA 1
ATOM 671 C C . MET A 1 85 ? 5.216 2.492 -12.217 1.00 97.81 85 MET A C 1
ATOM 673 O O . MET A 1 85 ? 5.518 1.469 -12.828 1.00 97.81 85 MET A O 1
ATOM 677 N N . MET A 1 86 ? 4.461 3.447 -12.766 1.00 96.94 86 MET A N 1
ATOM 678 C CA . MET A 1 86 ? 3.944 3.368 -14.134 1.00 96.94 86 MET A CA 1
ATOM 679 C C . MET A 1 86 ? 5.082 3.289 -15.153 1.00 96.94 86 MET A C 1
ATOM 681 O O . MET A 1 86 ? 5.044 2.425 -16.026 1.00 96.94 86 MET A O 1
ATOM 685 N N . LEU A 1 87 ? 6.117 4.125 -15.028 1.00 96.81 87 LEU A N 1
ATOM 686 C CA . LEU A 1 87 ? 7.285 4.079 -15.916 1.00 96.81 87 LEU A CA 1
ATOM 687 C C . LEU A 1 87 ? 7.995 2.721 -15.848 1.00 96.81 87 LEU A C 1
ATOM 689 O O . LEU A 1 87 ? 8.349 2.146 -16.876 1.00 96.81 87 LEU A O 1
ATOM 693 N N . ARG A 1 88 ? 8.166 2.174 -14.639 1.00 96.19 88 ARG A N 1
ATOM 694 C CA . ARG A 1 88 ? 8.823 0.875 -14.428 1.00 96.19 88 ARG A CA 1
A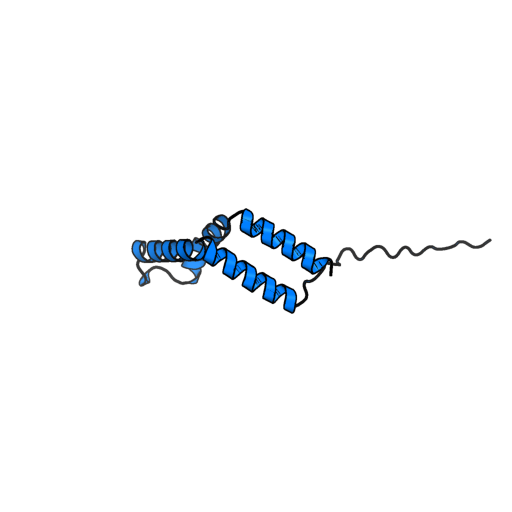TOM 695 C C . ARG A 1 88 ? 7.999 -0.287 -14.981 1.00 96.19 88 ARG A C 1
ATOM 697 O O . ARG A 1 88 ? 8.583 -1.232 -15.502 1.00 96.19 88 ARG A O 1
ATOM 704 N N . VAL A 1 89 ? 6.669 -0.220 -14.887 1.00 95.44 89 VAL A N 1
ATOM 705 C CA . VAL A 1 89 ? 5.767 -1.221 -15.476 1.00 95.44 89 VAL A CA 1
ATOM 706 C C . VAL A 1 89 ? 5.865 -1.208 -16.999 1.00 95.44 89 VAL A C 1
ATOM 708 O O . VAL A 1 89 ? 6.059 -2.275 -17.571 1.00 95.44 89 VAL A O 1
ATOM 711 N N . HIS A 1 90 ? 5.803 -0.042 -17.652 1.00 94.12 90 HIS A N 1
ATOM 712 C CA . HIS A 1 90 ? 5.954 0.045 -19.113 1.00 94.12 90 HIS A C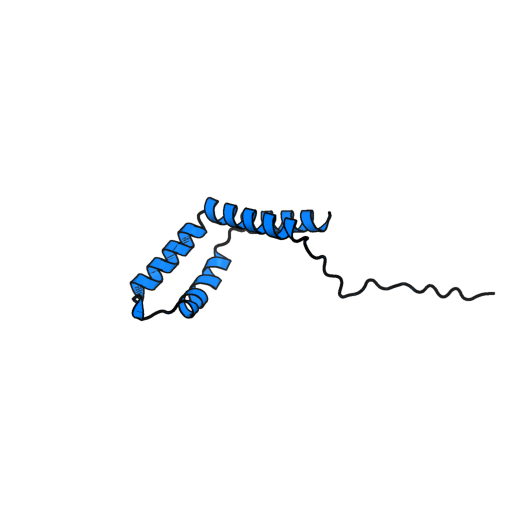A 1
ATOM 713 C C . HIS A 1 90 ? 7.306 -0.519 -19.566 1.00 94.12 90 HIS A C 1
ATOM 715 O O . HIS A 1 90 ? 7.348 -1.442 -20.372 1.00 94.12 90 HIS A O 1
ATOM 721 N N . ALA A 1 91 ? 8.401 -0.096 -18.926 1.00 93.69 91 ALA A N 1
ATOM 722 C CA . ALA A 1 91 ? 9.737 -0.608 -19.232 1.00 93.69 91 ALA A CA 1
ATOM 723 C C . ALA A 1 91 ? 9.894 -2.126 -19.005 1.00 93.69 91 ALA A C 1
ATOM 725 O O . ALA A 1 91 ? 10.775 -2.751 -19.590 1.00 93.69 91 ALA A O 1
ATOM 726 N N . ALA A 1 92 ? 9.090 -2.732 -18.127 1.00 93.12 92 ALA A N 1
ATOM 727 C CA . ALA A 1 92 ? 9.088 -4.177 -17.918 1.00 93.12 92 ALA A CA 1
ATOM 728 C C . ALA A 1 92 ? 8.244 -4.934 -18.958 1.00 93.12 92 ALA A C 1
ATOM 730 O O . ALA A 1 92 ? 8.518 -6.111 -19.196 1.00 93.12 92 ALA A O 1
ATOM 731 N N . LEU A 1 93 ? 7.245 -4.277 -19.556 1.00 91.25 93 LEU A N 1
ATOM 732 C CA . LEU A 1 93 ? 6.402 -4.823 -20.623 1.00 91.25 93 LEU A CA 1
ATOM 733 C C . LEU A 1 93 ? 7.053 -4.718 -22.009 1.00 91.25 93 LEU A C 1
ATOM 735 O O . LEU A 1 93 ? 6.791 -5.575 -22.844 1.00 91.25 93 LEU A O 1
ATOM 739 N N . ASP A 1 94 ? 7.923 -3.729 -22.226 1.00 85.44 94 ASP A N 1
ATOM 740 C CA . ASP A 1 94 ? 8.639 -3.521 -23.498 1.00 85.44 94 ASP A CA 1
ATOM 741 C C . ASP A 1 94 ? 9.866 -4.444 -23.688 1.00 85.44 94 ASP A C 1
ATOM 743 O O . ASP A 1 94 ? 10.558 -4.363 -24.702 1.00 85.44 94 ASP A O 1
ATOM 747 N N . LYS A 1 95 ? 10.166 -5.299 -22.703 1.00 70.19 95 LYS A N 1
ATOM 748 C CA . LYS A 1 95 ? 11.270 -6.276 -22.720 1.00 70.19 95 LYS A CA 1
ATOM 749 C C . LYS A 1 95 ? 10.807 -7.645 -23.191 1.00 70.19 95 LYS A C 1
ATOM 751 O O . LYS A 1 95 ? 11.539 -8.254 -23.992 1.00 70.19 95 LYS A O 1
#

InterPro domains:
  IPR018783 Transcription factor, enhancer of yellow 2 [MF_03046] (9-95)
  IPR018783 Transcription factor, enhancer of yellow 2 [PF10163] (19-93)
  IPR018783 Transcription factor, enhancer of yellow 2 [PTHR12514] (20-94)
  IPR038212 Transcription factor EnY2 superfamily [G3DSA:1.10.246.140] (16-95)

Secondary structure (DSSP, 8-state):
---------PPPTT--PPPPHHHHHHHHHHHHHHHHHTSHHHHHHHHHHHHHHHH-GGG--HHHHHHHHHHHHHHTS-HHHHHHHHHHHHHHH--

pLDDT: mean 88.71, std 16.08, range [41.5, 98.56]

Foldseek 3Di:
DDDDDPPDPDDDPPDDQDFDPVLVVVLVVLLVVVCVVVCLVVVLVVVLVVVCVVQPVVRDDPVNSCVVRVVVSVVPDDPVSVVVSVVSVVVRSVD

Organism: Drosophila melanogaster (NCBI:txid7227)